Protein AF-A0A3D2RYA0-F1 (afdb_monomer)

Structure (mmCIF, N/CA/C/O backbone):
data_AF-A0A3D2RYA0-F1
#
_entry.id   AF-A0A3D2RYA0-F1
#
loop_
_atom_site.group_PDB
_atom_site.id
_atom_site.type_symbol
_atom_site.label_atom_id
_atom_site.label_alt_id
_atom_site.label_comp_id
_atom_site.label_asym_id
_atom_site.label_entity_id
_atom_site.label_seq_id
_atom_site.pdbx_PDB_ins_code
_atom_site.Cartn_x
_atom_site.Cartn_y
_atom_site.Cartn_z
_atom_site.occupancy
_atom_site.B_iso_or_equiv
_atom_site.auth_seq_id
_atom_site.auth_comp_id
_atom_site.auth_asym_id
_atom_site.auth_atom_id
_atom_site.pdbx_PDB_model_num
ATOM 1 N N . PHE A 1 1 ? -9.760 -6.969 5.460 1.00 95.00 1 PHE A N 1
ATOM 2 C CA . PHE A 1 1 ? -9.306 -6.859 6.864 1.00 95.00 1 PHE A CA 1
ATOM 3 C C . PHE A 1 1 ? -10.055 -5.681 7.453 1.00 95.00 1 PHE A C 1
ATOM 5 O O . PHE A 1 1 ? -10.588 -4.920 6.667 1.00 95.00 1 PHE A O 1
ATOM 12 N N . ASP A 1 2 ? -10.189 -5.587 8.765 1.00 97.56 2 ASP A N 1
ATOM 13 C CA . ASP A 1 2 ? -10.889 -4.475 9.420 1.00 97.56 2 ASP A CA 1
ATOM 14 C C . ASP A 1 2 ? -9.803 -3.583 10.035 1.00 97.56 2 ASP A C 1
ATOM 16 O O . ASP A 1 2 ? -9.136 -4.010 10.981 1.00 97.56 2 ASP A O 1
ATOM 20 N N . TYR A 1 3 ? -9.488 -2.454 9.390 1.00 97.12 3 TYR A N 1
ATOM 21 C CA . TYR A 1 3 ? -8.306 -1.662 9.762 1.00 97.12 3 TYR A CA 1
ATOM 22 C C . TYR A 1 3 ? -8.577 -0.701 10.920 1.00 97.12 3 TYR A C 1
ATOM 24 O O . TYR A 1 3 ? -7.632 -0.328 11.615 1.00 97.12 3 TYR A O 1
ATOM 32 N N . ASP A 1 4 ? -9.832 -0.305 11.129 1.00 97.56 4 ASP A N 1
ATOM 33 C CA . ASP A 1 4 ? -10.249 0.602 12.202 1.00 97.56 4 ASP A CA 1
ATOM 34 C C . ASP A 1 4 ? -11.109 -0.077 13.287 1.00 97.56 4 ASP A C 1
ATOM 36 O O . ASP A 1 4 ? -11.487 0.570 14.267 1.00 97.56 4 ASP A O 1
ATOM 40 N N . LEU A 1 5 ? -11.302 -1.398 13.183 1.00 97.06 5 LEU A N 1
ATOM 41 C CA . LEU A 1 5 ? -12.020 -2.256 14.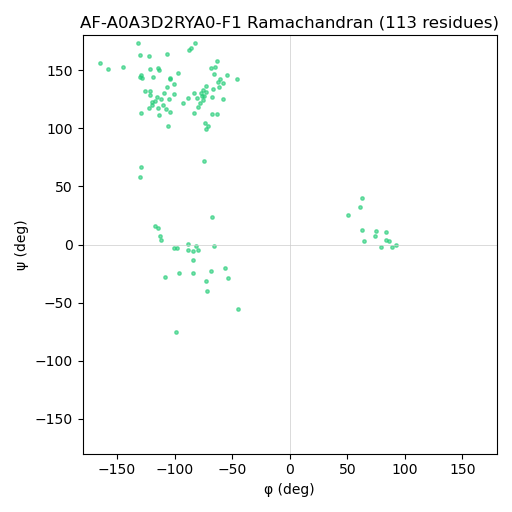131 1.00 97.06 5 LEU A CA 1
ATOM 42 C C . LEU A 1 5 ? -13.493 -1.863 14.303 1.00 97.06 5 LEU A C 1
ATOM 44 O O . LEU A 1 5 ? -14.066 -2.023 15.389 1.00 97.06 5 LEU A O 1
ATOM 48 N N . ASP A 1 6 ? -14.114 -1.350 13.242 1.00 97.56 6 ASP A N 1
ATOM 49 C CA . ASP A 1 6 ? -15.514 -0.925 13.252 1.00 97.56 6 ASP A CA 1
ATOM 50 C C . ASP A 1 6 ? -16.511 -2.075 12.994 1.00 97.56 6 ASP A C 1
ATOM 52 O O . ASP A 1 6 ? -17.727 -1.913 13.162 1.00 97.56 6 ASP A O 1
ATOM 56 N N . GLY A 1 7 ? -15.998 -3.272 12.686 1.00 97.62 7 GLY A N 1
ATOM 57 C CA . GLY A 1 7 ? -16.765 -4.482 12.413 1.00 97.62 7 GLY A CA 1
ATOM 58 C C . GLY A 1 7 ? -17.090 -4.695 10.934 1.00 97.62 7 GLY A C 1
ATOM 59 O O . GLY A 1 7 ? -17.721 -5.708 10.600 1.00 97.62 7 GLY A O 1
ATOM 60 N N . TYR A 1 8 ? -16.666 -3.796 10.042 1.00 98.19 8 TYR A N 1
ATOM 61 C CA . TYR A 1 8 ? -16.794 -3.943 8.600 1.00 98.19 8 TYR A CA 1
ATOM 62 C C . TYR A 1 8 ? -15.441 -4.265 7.964 1.00 98.19 8 TYR A C 1
ATOM 64 O O . TYR A 1 8 ? -14.409 -3.688 8.262 1.00 98.19 8 TYR A O 1
ATOM 72 N N . LEU A 1 9 ? -15.427 -5.233 7.044 1.00 98.06 9 LEU A N 1
ATOM 73 C CA . LEU A 1 9 ? -14.200 -5.540 6.314 1.00 98.06 9 LEU A CA 1
ATOM 74 C C . LEU A 1 9 ? -13.935 -4.470 5.253 1.00 98.06 9 LEU A C 1
ATOM 76 O O . LEU A 1 9 ? -14.752 -4.281 4.347 1.00 98.06 9 LEU A O 1
ATOM 80 N N . ASP A 1 10 ? -12.755 -3.874 5.331 1.00 98.44 10 ASP A N 1
ATOM 81 C CA . ASP A 1 10 ? -12.204 -2.901 4.399 1.00 98.44 10 ASP A CA 1
ATOM 82 C C . ASP A 1 10 ? -11.451 -3.549 3.240 1.00 98.44 10 ASP A C 1
ATOM 84 O O . ASP A 1 10 ? -11.116 -4.747 3.239 1.00 98.44 10 ASP A O 1
ATOM 88 N N . LEU A 1 11 ? -11.160 -2.715 2.242 1.00 98.06 11 LEU A N 1
ATOM 89 C CA . LEU A 1 11 ? -10.501 -3.107 1.008 1.00 98.06 11 LEU A CA 1
ATOM 90 C C . LEU A 1 11 ? -9.177 -2.358 0.839 1.00 98.06 11 LEU A C 1
ATOM 92 O O . LEU A 1 11 ? -9.152 -1.136 0.732 1.00 98.06 11 LEU A O 1
ATOM 96 N N . TYR A 1 12 ? -8.091 -3.116 0.715 1.00 97.56 12 TYR A N 1
ATOM 97 C CA . TYR A 1 12 ? -6.800 -2.613 0.253 1.00 97.56 12 TYR A CA 1
ATOM 98 C C . TYR A 1 12 ? -6.513 -3.165 -1.137 1.00 97.56 12 TYR A C 1
ATOM 100 O O . TYR A 1 12 ? -6.645 -4.370 -1.373 1.00 97.56 12 TYR A O 1
ATOM 108 N N . VAL A 1 13 ? -6.139 -2.284 -2.056 1.00 95.81 13 VAL A N 1
ATOM 109 C CA . VAL 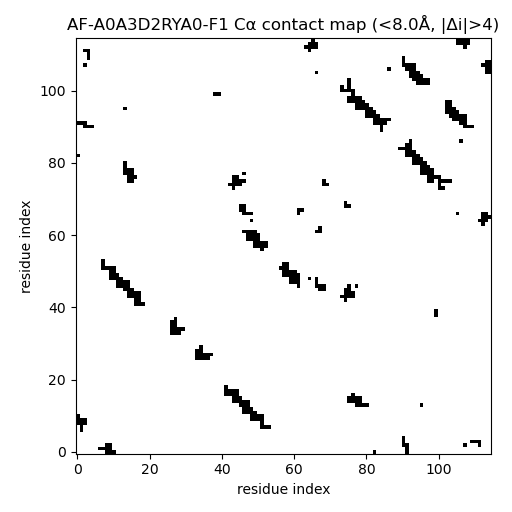A 1 13 ? -5.842 -2.615 -3.447 1.00 95.81 13 VAL A CA 1
ATOM 110 C C . VAL A 1 13 ? -4.362 -2.375 -3.681 1.00 95.81 13 VAL A C 1
ATOM 112 O O . VAL A 1 13 ? -3.908 -1.233 -3.688 1.00 95.81 13 VAL A O 1
ATOM 115 N N . VAL A 1 14 ? -3.638 -3.473 -3.887 1.00 94.56 14 VAL A N 1
ATOM 116 C CA . VAL A 1 14 ? -2.245 -3.440 -4.330 1.00 94.56 14 VAL A CA 1
ATOM 117 C C . VAL A 1 14 ? -2.216 -3.124 -5.814 1.00 94.56 14 VAL A C 1
ATOM 119 O O . VAL A 1 14 ? -2.860 -3.815 -6.608 1.00 94.56 14 VAL A O 1
ATOM 122 N N . ASN A 1 15 ? -1.445 -2.116 -6.187 1.00 92.38 15 ASN A N 1
ATOM 123 C CA . ASN A 1 15 ? -1.236 -1.716 -7.561 1.00 92.38 15 ASN A CA 1
ATOM 124 C C . ASN A 1 15 ? 0.217 -1.957 -7.978 1.00 92.38 15 ASN A C 1
ATOM 126 O O . ASN A 1 15 ? 1.149 -1.934 -7.180 1.00 92.38 15 ASN A O 1
ATOM 130 N N . TYR A 1 16 ? 0.400 -2.224 -9.271 1.00 91.56 16 TYR A N 1
ATOM 131 C CA . TYR A 1 16 ? 1.708 -2.571 -9.812 1.00 91.56 16 TYR A CA 1
ATOM 132 C C . TYR A 1 16 ? 2.385 -1.369 -10.471 1.00 91.56 16 TYR A C 1
ATOM 134 O O . TYR A 1 16 ? 3.305 -0.775 -9.922 1.00 91.56 16 TYR A O 1
ATOM 142 N N . VAL A 1 17 ? 1.937 -0.983 -11.664 1.00 88.88 17 VAL A N 1
ATOM 143 C CA . VAL A 1 17 ? 2.530 0.119 -12.428 1.00 88.88 17 VAL A CA 1
ATOM 144 C C . VAL A 1 17 ? 1.464 0.890 -13.189 1.00 88.88 17 VAL A C 1
ATOM 146 O O . VAL A 1 17 ? 0.452 0.320 -13.607 1.00 88.88 17 VAL A O 1
ATOM 149 N N . TYR A 1 18 ? 1.714 2.173 -13.446 1.00 86.06 18 TYR A N 1
ATOM 150 C CA . TYR A 1 18 ? 0.911 2.929 -14.400 1.00 86.06 18 TYR A CA 1
ATOM 151 C C . TYR A 1 18 ? 1.256 2.495 -15.825 1.00 86.06 18 TYR A C 1
ATOM 153 O O . TYR A 1 18 ? 2.285 2.871 -16.395 1.00 86.06 18 TYR A O 1
ATOM 161 N N . TYR A 1 19 ? 0.361 1.709 -16.421 1.00 82.62 19 TYR A N 1
ATOM 162 C CA . TYR A 1 19 ? 0.450 1.293 -17.814 1.00 82.62 19 TYR A CA 1
ATOM 163 C C . TYR A 1 19 ? -0.715 1.861 -18.623 1.00 82.62 19 TYR A C 1
ATOM 165 O O . TYR A 1 19 ? -1.880 1.697 -18.265 1.00 82.62 19 TYR A O 1
ATOM 173 N N . ARG A 1 20 ? -0.398 2.536 -19.729 1.00 80.88 20 ARG A N 1
ATOM 174 C CA . ARG A 1 20 ? -1.371 3.218 -20.584 1.00 80.88 20 ARG A CA 1
ATOM 175 C C . ARG A 1 20 ? -1.356 2.643 -21.992 1.00 80.88 20 ARG A C 1
ATOM 177 O O . ARG A 1 20 ? -0.347 2.716 -22.680 1.00 80.88 20 ARG A O 1
ATOM 184 N N . LEU A 1 21 ? -2.491 2.112 -22.442 1.00 81.88 21 LEU A N 1
ATOM 185 C CA . LEU A 1 21 ? -2.613 1.502 -23.773 1.00 81.88 21 LEU A CA 1
ATOM 186 C C . LEU A 1 21 ? -2.509 2.516 -24.924 1.00 81.88 21 LEU A C 1
ATOM 188 O O . LEU A 1 21 ? -2.186 2.135 -26.044 1.00 81.88 21 LEU A O 1
ATOM 192 N N . ASP A 1 22 ? -2.786 3.791 -24.656 1.00 83.75 22 ASP A N 1
ATOM 193 C CA . ASP A 1 22 ? -2.685 4.894 -25.616 1.00 83.75 22 ASP A CA 1
ATOM 194 C C . ASP A 1 22 ? -1.285 5.530 -25.661 1.00 83.75 22 ASP A C 1
ATOM 196 O O . ASP A 1 22 ? -1.015 6.388 -26.503 1.00 83.75 22 ASP A O 1
ATOM 200 N N . GLN A 1 23 ? -0.373 5.104 -24.784 1.00 77.12 23 GLN A N 1
ATOM 201 C CA . GLN A 1 23 ? 0.994 5.591 -24.757 1.00 77.12 23 GLN A CA 1
ATOM 202 C C . GLN A 1 23 ? 1.885 4.767 -25.690 1.00 77.12 23 GLN A C 1
ATOM 204 O O . GLN A 1 23 ? 2.028 3.553 -25.551 1.00 77.12 23 GLN A O 1
ATOM 209 N N . THR A 1 24 ? 2.575 5.449 -26.604 1.00 74.56 24 THR A N 1
ATOM 210 C CA . THR A 1 24 ? 3.654 4.834 -27.379 1.00 74.56 24 THR A CA 1
ATOM 211 C C . THR A 1 24 ? 4.871 4.638 -26.479 1.00 74.56 24 THR A C 1
ATOM 213 O O . THR A 1 24 ? 5.640 5.571 -26.238 1.00 74.56 24 THR A O 1
ATOM 216 N N . TYR A 1 25 ? 5.058 3.422 -25.975 1.00 75.88 25 TYR A N 1
ATOM 217 C CA . TYR A 1 25 ? 6.300 3.037 -25.311 1.00 75.88 25 TYR A CA 1
ATOM 218 C C . TYR A 1 25 ? 7.390 2.805 -26.362 1.00 75.88 25 TYR A C 1
ATOM 220 O O . TYR A 1 25 ? 7.158 2.154 -27.381 1.00 75.88 25 TYR A O 1
ATOM 228 N N . GLN A 1 26 ? 8.579 3.369 -26.134 1.00 76.06 26 GLN A N 1
ATOM 229 C CA . GLN A 1 26 ? 9.733 3.108 -26.995 1.00 76.06 26 GLN A CA 1
ATOM 230 C C . GLN A 1 26 ? 10.082 1.612 -26.939 1.00 76.06 26 GLN A C 1
ATOM 232 O O . GLN A 1 26 ? 10.040 1.041 -25.847 1.00 76.06 26 GLN A O 1
ATOM 237 N N . PRO A 1 27 ? 10.443 0.973 -28.069 1.00 81.25 27 PRO A N 1
ATOM 238 C CA . PRO A 1 27 ? 10.935 -0.396 -28.050 1.00 81.25 27 PRO A CA 1
ATOM 239 C C . PRO A 1 27 ? 12.166 -0.477 -27.151 1.00 81.25 27 PRO A C 1
ATOM 241 O O . PRO A 1 27 ? 13.135 0.262 -27.346 1.00 81.25 27 PRO A O 1
ATOM 244 N N . CYS A 1 28 ? 12.133 -1.368 -26.169 1.00 85.19 28 CYS A N 1
ATOM 245 C CA . CYS A 1 28 ? 13.307 -1.636 -25.365 1.00 85.19 28 CYS A CA 1
ATOM 246 C C . CYS A 1 28 ? 14.220 -2.584 -26.140 1.00 85.19 28 CYS A C 1
ATOM 248 O O . CYS A 1 28 ? 13.782 -3.613 -26.643 1.00 85.19 28 CYS A O 1
ATOM 250 N N . ILE A 1 29 ? 15.480 -2.182 -26.309 1.00 87.81 29 ILE A N 1
ATOM 251 C CA . ILE A 1 29 ? 16.494 -2.991 -26.983 1.00 87.81 29 ILE A CA 1
ATOM 252 C C . ILE A 1 29 ? 17.456 -3.502 -25.922 1.00 87.81 29 ILE A C 1
ATOM 254 O O . ILE A 1 29 ? 18.163 -2.711 -25.294 1.00 87.81 29 ILE A O 1
ATOM 258 N N . GLU A 1 30 ? 17.504 -4.816 -25.753 1.00 83.44 30 GLU A N 1
ATOM 259 C CA . GLU A 1 30 ? 18.415 -5.488 -24.834 1.00 83.44 30 GLU A CA 1
ATOM 260 C C . GLU A 1 30 ? 19.279 -6.474 -25.627 1.00 83.44 30 GLU A C 1
ATOM 262 O O . GLU A 1 30 ? 18.811 -7.167 -26.529 1.00 83.44 30 GLU A O 1
ATOM 267 N N . PHE A 1 31 ? 20.595 -6.444 -25.397 1.00 87.88 31 PHE A N 1
ATOM 268 C CA . PHE A 1 31 ? 21.585 -7.225 -26.162 1.00 87.88 31 PHE A CA 1
ATOM 269 C C . PHE A 1 31 ? 21.489 -7.103 -27.701 1.00 87.88 31 PHE A C 1
ATOM 271 O O . PHE A 1 31 ? 21.935 -7.990 -28.426 1.00 87.88 31 PHE A O 1
ATOM 278 N N . GLY A 1 32 ? 20.943 -5.994 -28.214 1.00 89.50 32 GLY A N 1
ATOM 279 C CA . GLY A 1 32 ? 20.789 -5.743 -29.652 1.00 89.50 32 GLY A CA 1
ATOM 280 C C . GLY A 1 32 ? 19.509 -6.304 -30.280 1.00 89.50 32 GLY A C 1
ATOM 281 O O . GLY A 1 32 ? 19.321 -6.141 -31.484 1.00 89.50 32 GLY A O 1
ATOM 282 N N . TYR A 1 33 ? 18.617 -6.906 -29.490 1.00 89.06 33 TYR A N 1
ATOM 283 C CA . TYR A 1 33 ? 17.307 -7.380 -29.933 1.00 89.06 33 TYR A CA 1
ATOM 284 C C . TYR A 1 33 ? 16.196 -6.592 -29.247 1.00 89.06 33 TYR A C 1
ATOM 286 O O . TYR A 1 33 ? 16.375 -6.079 -28.144 1.00 89.06 33 TYR A O 1
ATOM 294 N N . GLN A 1 34 ? 15.049 -6.477 -29.914 1.00 87.06 34 GLN A N 1
ATOM 295 C CA . GLN A 1 34 ? 13.862 -5.929 -29.275 1.00 87.06 34 GLN A CA 1
ATOM 296 C C . GLN A 1 34 ? 13.380 -6.893 -28.192 1.00 87.06 34 GLN A C 1
ATOM 298 O O . GLN A 1 34 ? 13.143 -8.066 -28.474 1.00 87.06 34 GLN A O 1
ATOM 303 N N . ASP A 1 35 ? 13.213 -6.363 -26.988 1.00 86.88 35 ASP A N 1
ATOM 304 C CA . ASP A 1 35 ? 12.742 -7.071 -25.807 1.00 86.88 35 ASP A CA 1
ATOM 305 C C . ASP A 1 35 ? 11.634 -6.263 -25.108 1.00 86.88 35 ASP A C 1
ATOM 307 O O . ASP A 1 35 ? 11.317 -5.125 -25.488 1.00 86.88 35 ASP A O 1
ATOM 311 N N . TYR A 1 36 ? 11.011 -6.849 -24.088 1.00 83.44 36 TYR A N 1
ATOM 312 C CA . TYR A 1 36 ? 10.120 -6.114 -23.202 1.00 83.44 36 TYR A CA 1
ATOM 313 C C . TYR A 1 36 ? 10.911 -5.118 -22.347 1.00 83.44 36 TYR A C 1
ATOM 315 O O . TYR A 1 36 ? 12.093 -5.286 -22.051 1.00 83.44 36 TYR A O 1
ATOM 323 N N . CYS A 1 37 ? 10.258 -4.029 -21.947 1.00 81.75 37 CYS A N 1
ATOM 324 C CA . CYS A 1 37 ? 10.921 -3.022 -21.136 1.00 81.75 37 CYS A CA 1
ATOM 325 C C . CYS A 1 37 ? 11.133 -3.508 -19.707 1.00 81.75 37 CYS A C 1
ATOM 327 O O . CYS A 1 37 ? 10.205 -3.970 -19.047 1.00 81.75 37 CYS A O 1
ATOM 329 N N . ASN A 1 38 ? 12.361 -3.341 -19.211 1.00 82.19 38 ASN A N 1
ATOM 330 C CA . ASN A 1 38 ? 12.676 -3.566 -17.808 1.00 82.19 38 ASN A CA 1
ATOM 331 C C . ASN A 1 38 ? 11.759 -2.729 -16.901 1.00 82.19 38 ASN A C 1
ATOM 333 O O . ASN A 1 38 ? 11.424 -1.582 -17.212 1.00 82.19 38 ASN A O 1
ATOM 337 N N . LEU A 1 39 ? 11.423 -3.274 -15.734 1.00 82.19 39 LEU A N 1
ATOM 338 C CA . LEU A 1 39 ? 10.494 -2.652 -14.805 1.00 82.19 39 LEU A CA 1
ATOM 339 C C . LEU A 1 39 ? 10.856 -1.213 -14.419 1.00 82.19 39 LEU A C 1
ATOM 341 O O . LEU A 1 39 ? 9.967 -0.404 -14.169 1.00 82.19 39 LEU A O 1
ATOM 345 N N . ARG A 1 40 ? 12.146 -0.855 -14.424 1.00 79.00 40 ARG A N 1
ATOM 346 C CA . ARG A 1 40 ? 12.643 0.508 -14.163 1.00 79.00 40 ARG A CA 1
ATOM 347 C C . ARG A 1 40 ? 12.056 1.595 -15.075 1.00 79.00 40 ARG A C 1
ATOM 349 O O . ARG A 1 40 ? 12.150 2.765 -14.731 1.00 79.00 40 ARG A O 1
ATOM 356 N N . TYR A 1 41 ? 11.512 1.228 -16.237 1.00 80.94 41 TYR A N 1
ATOM 357 C CA . TYR A 1 41 ? 10.917 2.172 -17.189 1.00 80.94 41 TYR A CA 1
ATOM 358 C C . TYR A 1 41 ? 9.463 2.527 -16.872 1.00 80.94 41 TYR A C 1
ATOM 360 O O . TYR A 1 41 ? 8.937 3.478 -17.448 1.00 80.94 41 TYR A O 1
ATOM 368 N N . TYR A 1 42 ? 8.819 1.778 -15.978 1.00 82.62 42 TYR A N 1
ATOM 369 C CA . TYR A 1 42 ? 7.449 2.032 -15.561 1.00 82.62 42 TYR A CA 1
ATOM 370 C C . TYR A 1 42 ? 7.418 2.743 -14.214 1.00 82.62 42 TYR A C 1
ATOM 372 O O . TYR A 1 42 ? 8.172 2.407 -13.292 1.00 82.62 42 TYR A O 1
ATOM 380 N N . GLU A 1 43 ? 6.525 3.719 -14.123 1.00 85.19 43 GLU A N 1
ATOM 381 C CA . GLU A 1 43 ? 6.166 4.383 -12.878 1.00 85.19 43 GLU A CA 1
ATOM 382 C C . GLU A 1 43 ? 5.319 3.427 -12.023 1.00 85.19 43 GLU A C 1
ATOM 384 O O . GLU A 1 43 ? 4.464 2.716 -12.560 1.00 85.19 43 GLU A O 1
ATOM 389 N N . GLY A 1 44 ? 5.602 3.365 -10.719 1.00 87.12 44 GLY A N 1
ATOM 390 C CA . GLY A 1 44 ? 4.809 2.572 -9.779 1.00 87.12 44 GLY A CA 1
ATOM 391 C C . GLY A 1 44 ? 3.399 3.139 -9.669 1.00 87.12 44 GLY A C 1
ATOM 392 O O . GLY A 1 44 ? 3.191 4.336 -9.840 1.00 87.12 44 GLY A O 1
ATOM 393 N N . ALA A 1 45 ? 2.406 2.285 -9.457 1.00 87.88 45 ALA A N 1
ATOM 394 C CA . ALA A 1 45 ? 1.054 2.758 -9.197 1.00 87.88 45 ALA A CA 1
ATOM 395 C C . ALA A 1 45 ? 0.794 2.702 -7.694 1.00 87.88 45 ALA A C 1
ATOM 397 O O . ALA A 1 45 ? 1.019 1.669 -7.076 1.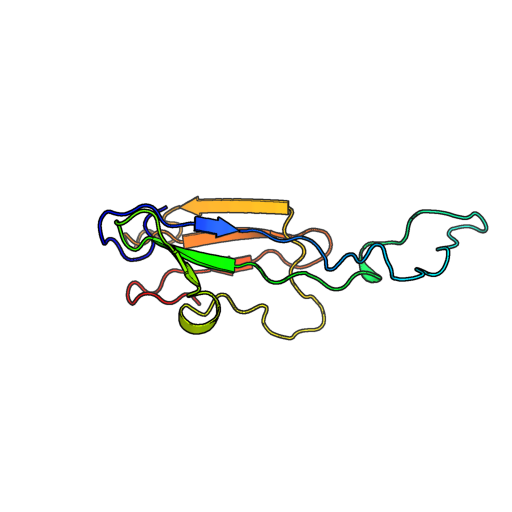00 87.88 45 ALA A O 1
ATOM 398 N N . SER A 1 46 ? 0.310 3.808 -7.124 1.00 88.00 46 SER A N 1
ATOM 399 C CA . SER A 1 46 ? 0.030 3.887 -5.688 1.00 88.00 46 SER A CA 1
ATOM 400 C C . SER A 1 46 ? -1.029 2.867 -5.292 1.00 88.00 46 SER A C 1
ATOM 402 O O . SER A 1 46 ? -2.077 2.767 -5.937 1.00 88.00 46 SER A O 1
ATOM 404 N N . ASP A 1 47 ? -0.789 2.177 -4.185 1.00 92.44 47 ASP A N 1
ATOM 405 C CA . ASP A 1 47 ? -1.800 1.361 -3.522 1.00 92.44 47 ASP A CA 1
ATOM 406 C C . ASP A 1 47 ? -2.958 2.240 -3.030 1.00 92.44 47 ASP A C 1
ATOM 408 O O . ASP A 1 47 ? -2.813 3.457 -2.864 1.00 92.44 47 ASP A O 1
ATOM 412 N N . GLN A 1 48 ? -4.122 1.621 -2.830 1.00 94.44 48 GLN A N 1
ATOM 413 C CA . GLN A 1 48 ? -5.333 2.303 -2.372 1.00 94.44 48 GLN A CA 1
ATOM 414 C C . GLN A 1 48 ? -5.939 1.601 -1.162 1.00 94.44 48 GLN A C 1
ATOM 416 O O . GLN A 1 48 ? -5.971 0.372 -1.098 1.00 94.44 48 GLN A O 1
ATOM 421 N N . LEU A 1 49 ? -6.482 2.391 -0.237 1.00 97.44 49 LEU A N 1
ATOM 422 C CA . LEU A 1 49 ? -7.253 1.911 0.904 1.00 97.44 49 LEU A CA 1
ATOM 423 C C . LEU A 1 49 ? -8.656 2.513 0.875 1.00 97.44 49 LEU A C 1
ATOM 425 O O . LEU A 1 49 ? -8.841 3.730 0.794 1.00 97.44 49 LEU A O 1
ATOM 429 N N . TYR A 1 50 ? -9.642 1.636 0.990 1.00 98.56 50 TYR A N 1
ATOM 430 C CA . TYR A 1 50 ? -11.053 1.961 0.978 1.00 98.56 50 TYR A CA 1
ATOM 431 C C . TYR A 1 50 ? -11.708 1.479 2.268 1.00 98.56 50 TYR A C 1
ATOM 433 O O . TYR A 1 50 ? -11.776 0.270 2.504 1.00 98.56 50 TYR A O 1
ATOM 441 N N . ARG A 1 51 ? -12.244 2.418 3.055 1.00 98.69 51 ARG A N 1
ATOM 442 C CA . ARG A 1 51 ? -13.043 2.101 4.240 1.00 98.69 51 ARG A CA 1
ATOM 443 C C . ARG A 1 51 ? -14.445 1.679 3.828 1.00 98.69 51 ARG A C 1
ATOM 445 O O . ARG A 1 51 ? -15.097 2.388 3.051 1.00 98.69 51 ARG A O 1
ATOM 452 N N . ASN A 1 52 ? -14.917 0.557 4.346 1.00 98.75 52 ASN A N 1
ATOM 453 C CA . ASN A 1 52 ? -16.281 0.095 4.134 1.00 98.75 52 ASN A CA 1
ATOM 454 C C . ASN A 1 52 ? -17.264 0.930 4.972 1.00 98.75 52 ASN A C 1
ATOM 456 O O . ASN A 1 52 ? -17.085 1.082 6.171 1.00 98.75 52 ASN A O 1
ATOM 460 N N . ASN A 1 53 ? -18.316 1.490 4.364 1.00 98.50 53 ASN A N 1
ATOM 461 C CA . ASN A 1 53 ? -19.295 2.296 5.114 1.00 98.50 53 ASN A CA 1
ATOM 462 C C . ASN A 1 53 ? -20.451 1.460 5.708 1.00 98.50 53 ASN A C 1
ATOM 464 O O . ASN A 1 53 ? -21.370 2.023 6.302 1.00 98.50 53 ASN A O 1
ATOM 468 N N . GLY A 1 54 ? -20.457 0.136 5.509 1.00 98.12 54 GLY A N 1
ATOM 469 C CA . GLY A 1 54 ? -21.490 -0.772 6.025 1.00 98.12 54 GLY A CA 1
ATOM 470 C C . GLY A 1 54 ? -22.796 -0.802 5.216 1.00 98.12 54 GLY A C 1
ATOM 471 O O . GLY A 1 54 ? -23.697 -1.583 5.520 1.00 98.12 54 GLY A O 1
ATOM 472 N N . ASP A 1 55 ? -22.909 0.006 4.160 1.00 98.19 55 ASP A N 1
ATOM 473 C CA . ASP A 1 55 ? -24.103 0.143 3.310 1.00 98.19 55 ASP A CA 1
ATOM 474 C C . ASP A 1 55 ? -23.882 -0.337 1.861 1.00 98.19 55 ASP A C 1
ATOM 476 O O . ASP A 1 55 ? -24.686 -0.069 0.966 1.00 98.19 55 ASP A O 1
ATOM 480 N N . GLY A 1 56 ? -22.786 -1.067 1.629 1.00 97.25 56 GLY A N 1
ATOM 481 C CA . GLY A 1 56 ? -22.361 -1.519 0.303 1.00 97.25 56 GLY A CA 1
ATOM 482 C C . GLY A 1 56 ? -21.571 -0.473 -0.488 1.00 97.25 56 GLY A C 1
ATOM 483 O O . GLY A 1 56 ? -21.221 -0.732 -1.640 1.00 97.25 56 GLY A O 1
ATOM 484 N N . THR A 1 57 ? -21.272 0.684 0.109 1.00 98.50 57 THR A N 1
ATOM 485 C CA . THR A 1 57 ? -20.377 1.699 -0.456 1.00 98.50 57 THR A CA 1
ATOM 486 C C . THR A 1 57 ? -19.033 1.745 0.271 1.00 98.50 57 THR A C 1
ATOM 488 O O . THR A 1 57 ? -18.880 1.239 1.384 1.00 98.50 57 THR A O 1
ATOM 491 N N . PHE A 1 58 ? -18.054 2.379 -0.373 1.00 98.75 58 PHE A N 1
ATOM 492 C CA . PHE A 1 58 ? -16.700 2.534 0.144 1.00 98.75 58 PHE A CA 1
ATOM 493 C C . PHE A 1 58 ? -16.244 3.989 0.056 1.00 98.75 58 PHE A C 1
ATOM 495 O O . PHE A 1 58 ? -16.551 4.688 -0.912 1.00 98.75 58 PHE A O 1
ATOM 502 N N . THR A 1 59 ? -15.477 4.424 1.051 1.00 98.50 59 THR A N 1
ATOM 503 C CA . THR A 1 59 ? -14.819 5.734 1.078 1.00 98.50 59 THR A CA 1
ATOM 504 C C . THR A 1 59 ? -13.332 5.551 0.802 1.00 98.50 59 THR A C 1
ATOM 506 O O . THR A 1 59 ? -12.678 4.787 1.503 1.00 98.50 59 THR A O 1
ATOM 509 N N . ASP A 1 60 ? -12.784 6.250 -0.194 1.00 97.94 60 ASP A N 1
ATOM 510 C CA . ASP A 1 60 ? -11.331 6.297 -0.406 1.00 97.94 60 ASP A CA 1
ATOM 511 C C . ASP A 1 60 ? -10.673 7.060 0.751 1.00 97.94 60 ASP A C 1
ATOM 513 O O . ASP A 1 60 ? -10.882 8.266 0.915 1.00 97.94 60 ASP A O 1
ATOM 517 N N . VAL A 1 61 ? -9.904 6.339 1.564 1.00 97.69 61 VAL A N 1
ATOM 518 C CA . VAL A 1 61 ? -9.170 6.876 2.714 1.00 97.69 61 VAL A CA 1
ATOM 519 C C . VAL A 1 61 ? -7.660 6.819 2.499 1.00 97.69 61 VAL A C 1
ATOM 521 O O . VAL A 1 61 ? -6.919 7.154 3.415 1.00 97.69 61 VAL A O 1
ATOM 524 N N . THR A 1 62 ? -7.189 6.460 1.299 1.00 95.12 62 THR A N 1
ATOM 525 C CA . THR A 1 62 ? -5.771 6.228 0.961 1.00 95.12 62 THR A CA 1
ATOM 526 C C . THR A 1 62 ? -4.858 7.315 1.531 1.00 95.12 62 THR A C 1
ATOM 528 O O . THR A 1 62 ? -3.969 7.052 2.337 1.00 95.12 62 THR A O 1
ATOM 531 N N . LYS A 1 63 ? -5.156 8.576 1.193 1.00 93.12 63 LYS A N 1
ATOM 532 C CA . LYS A 1 63 ? -4.357 9.732 1.614 1.00 93.12 63 LYS A CA 1
ATOM 533 C C . LYS A 1 63 ? -4.502 10.053 3.101 1.00 93.12 63 LYS A C 1
ATOM 535 O O . LYS A 1 63 ? -3.539 10.470 3.738 1.00 93.12 63 LYS A O 1
ATOM 540 N N . THR A 1 64 ? -5.713 9.943 3.645 1.00 95.19 64 THR A N 1
ATOM 541 C CA . THR A 1 64 ? -5.980 10.275 5.053 1.00 95.19 64 THR A CA 1
ATOM 542 C C . THR A 1 64 ? -5.415 9.228 6.003 1.00 95.19 64 THR A C 1
ATOM 544 O O . THR A 1 64 ? -4.980 9.590 7.087 1.00 95.19 64 THR A O 1
ATOM 547 N N . ALA A 1 65 ? -5.369 7.968 5.571 1.00 95.81 65 ALA A N 1
ATOM 548 C CA . ALA A 1 65 ? -4.798 6.852 6.308 1.00 95.81 65 ALA A CA 1
ATOM 549 C C . ALA A 1 65 ? -3.270 6.767 6.172 1.00 95.81 65 ALA A C 1
ATOM 551 O O . ALA A 1 65 ? -2.661 5.882 6.754 1.00 95.81 65 ALA A O 1
ATOM 552 N N . GLY A 1 66 ? -2.627 7.652 5.406 1.00 92.56 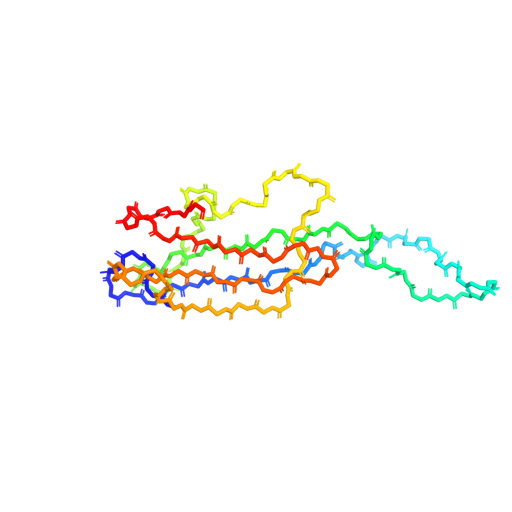66 GLY A N 1
ATOM 553 C CA . GLY A 1 66 ? -1.172 7.635 5.253 1.00 92.56 66 GLY A CA 1
ATOM 554 C C . GLY A 1 66 ? -0.638 6.516 4.355 1.00 92.56 66 GLY A C 1
ATOM 555 O O . GLY A 1 66 ? 0.577 6.336 4.294 1.00 92.56 66 GLY A O 1
ATOM 556 N N . ILE A 1 67 ? -1.505 5.822 3.606 1.00 91.25 67 ILE A N 1
ATOM 557 C CA . ILE A 1 67 ? -1.111 4.906 2.525 1.00 91.25 67 ILE A CA 1
ATOM 558 C C . ILE A 1 67 ? -0.678 5.760 1.334 1.00 91.25 67 ILE A C 1
ATOM 560 O O . ILE A 1 67 ? -1.379 5.940 0.343 1.00 91.25 67 ILE A O 1
ATOM 564 N N . ASN A 1 68 ? 0.485 6.375 1.490 1.00 75.38 68 ASN A N 1
ATOM 565 C CA . ASN A 1 68 ? 1.065 7.270 0.515 1.00 75.38 68 ASN A CA 1
ATOM 566 C C . ASN A 1 68 ? 2.291 6.573 -0.048 1.00 75.38 68 ASN A C 1
ATOM 568 O O . ASN A 1 68 ? 3.212 6.242 0.700 1.00 75.38 68 ASN A O 1
ATOM 572 N N . ASP A 1 69 ? 2.351 6.427 -1.364 1.00 65.81 69 ASP A N 1
ATOM 573 C CA . ASP A 1 69 ? 3.617 6.128 -2.009 1.00 65.81 69 ASP A CA 1
ATOM 574 C C . ASP A 1 69 ? 4.549 7.331 -1.752 1.00 65.81 69 ASP A C 1
ATOM 576 O O . ASP A 1 69 ? 4.247 8.455 -2.163 1.00 65.81 69 ASP A O 1
ATOM 580 N N . GLN A 1 70 ? 5.614 7.147 -0.961 1.00 57.34 70 GLN A N 1
ATOM 581 C CA . GLN A 1 70 ? 6.399 8.203 -0.280 1.00 57.34 70 GLN A CA 1
ATOM 582 C C . GLN A 1 70 ? 7.201 9.135 -1.225 1.00 57.34 70 GLN A C 1
ATOM 584 O O . GLN A 1 70 ? 8.198 9.736 -0.827 1.00 57.34 70 GLN A O 1
ATOM 589 N N . GLY A 1 71 ? 6.804 9.279 -2.494 1.00 50.12 71 GLY A N 1
ATOM 5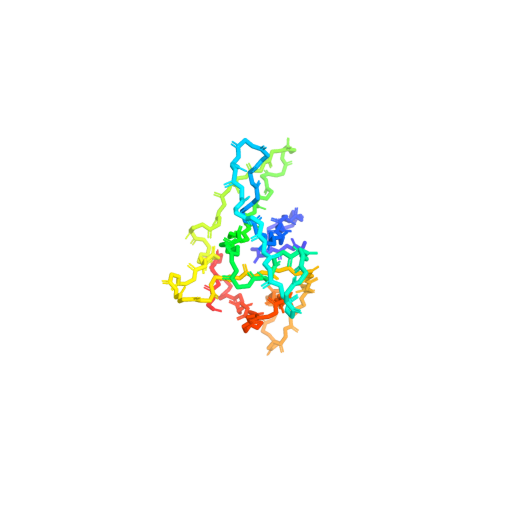90 C CA . GLY A 1 71 ? 7.334 10.275 -3.433 1.00 50.12 71 GLY A CA 1
ATOM 591 C C . GLY A 1 71 ? 8.824 10.127 -3.761 1.00 50.12 71 GLY A C 1
ATOM 592 O O . GLY A 1 71 ? 9.424 11.039 -4.332 1.00 50.12 71 GLY A O 1
ATOM 593 N N . GLY A 1 72 ? 9.436 9.001 -3.388 1.00 53.03 72 GLY A N 1
ATOM 594 C CA . GLY A 1 72 ? 10.830 8.683 -3.667 1.00 53.03 72 GLY A CA 1
ATOM 595 C C . GLY A 1 72 ? 11.040 8.108 -5.074 1.00 53.03 72 GLY A C 1
ATOM 596 O O . GLY A 1 72 ? 10.083 7.780 -5.773 1.00 53.03 72 GLY A O 1
ATOM 597 N N . PRO A 1 73 ? 12.301 7.910 -5.499 1.00 48.06 73 PRO A N 1
ATOM 598 C CA . PRO A 1 73 ? 12.636 7.368 -6.823 1.00 48.06 73 PRO A CA 1
ATOM 599 C C . PRO A 1 73 ? 12.203 5.903 -7.043 1.00 48.06 73 PRO A C 1
ATOM 601 O O . PRO A 1 73 ? 12.416 5.361 -8.126 1.00 48.06 73 PRO A O 1
ATOM 604 N N . PHE A 1 74 ? 11.611 5.261 -6.033 1.00 52.28 74 PHE A N 1
ATOM 605 C CA . PHE A 1 74 ? 11.215 3.855 -6.025 1.00 52.28 74 PHE A CA 1
ATOM 606 C C . PHE A 1 74 ? 9.761 3.709 -5.565 1.00 52.28 74 PHE A C 1
ATOM 608 O O . PHE A 1 74 ? 9.501 3.047 -4.562 1.00 52.28 74 PHE A O 1
ATOM 615 N N . GLN A 1 75 ? 8.846 4.363 -6.287 1.00 75.00 75 GLN A N 1
ATOM 616 C CA . GLN A 1 75 ? 7.406 4.120 -6.162 1.00 75.00 75 GLN A CA 1
ATOM 617 C C . GLN A 1 75 ? 7.114 2.611 -6.149 1.00 75.00 75 GLN A C 1
ATOM 619 O O . GLN A 1 75 ? 7.793 1.837 -6.845 1.00 75.00 75 GLN A O 1
ATOM 624 N N . GLY A 1 76 ? 6.148 2.210 -5.331 1.00 83.38 76 GLY A N 1
ATOM 625 C CA . GLY A 1 76 ? 5.808 0.818 -5.065 1.00 83.38 76 GLY A CA 1
ATOM 626 C C . GLY A 1 76 ? 5.374 0.108 -6.335 1.00 83.38 76 GLY A C 1
ATOM 627 O O . GLY A 1 76 ? 4.734 0.693 -7.204 1.00 83.38 76 GLY A O 1
ATOM 628 N N . LYS A 1 77 ? 5.770 -1.157 -6.467 1.00 90.56 77 LYS A N 1
ATOM 629 C CA . LYS A 1 77 ? 5.398 -2.013 -7.599 1.00 90.56 77 LYS A CA 1
ATOM 630 C C . LYS A 1 77 ? 4.847 -3.308 -7.057 1.00 90.56 77 LYS A C 1
ATOM 632 O O . LYS A 1 77 ? 5.480 -4.358 -7.170 1.00 90.56 77 LYS A O 1
ATOM 637 N N . GLY A 1 78 ? 3.700 -3.200 -6.404 1.00 92.50 78 GLY A N 1
ATOM 638 C CA . GLY A 1 78 ? 3.149 -4.263 -5.591 1.00 92.50 78 GLY A CA 1
ATOM 639 C C . GLY A 1 78 ? 2.727 -5.475 -6.420 1.00 92.50 78 GLY A C 1
ATOM 640 O O . GLY A 1 78 ? 2.068 -5.355 -7.453 1.00 92.50 78 GLY A O 1
ATOM 641 N N . LEU A 1 79 ? 3.109 -6.661 -5.947 1.00 94.56 79 LEU A N 1
ATOM 642 C CA . LEU A 1 79 ? 2.671 -7.958 -6.474 1.00 94.56 79 LEU A CA 1
ATOM 643 C C . LEU A 1 79 ? 1.714 -8.677 -5.523 1.00 94.56 79 LEU A C 1
ATOM 645 O O . LEU A 1 79 ? 0.897 -9.488 -5.958 1.00 94.56 79 LEU A O 1
ATOM 649 N N . GLY A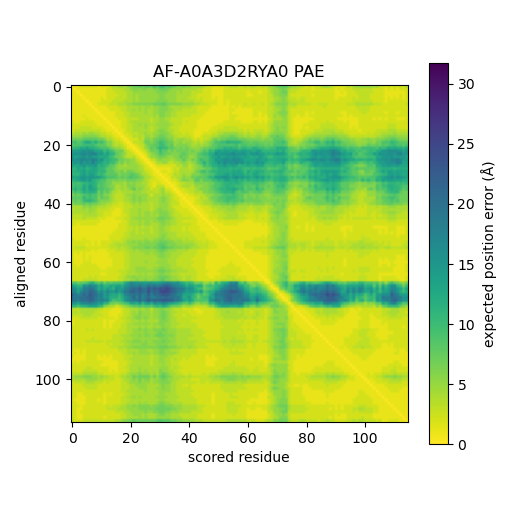 1 80 ? 1.824 -8.412 -4.224 1.00 95.75 80 GLY A N 1
ATOM 650 C CA . GLY A 1 80 ? 0.990 -9.054 -3.222 1.00 95.75 80 GLY A CA 1
ATOM 651 C C . GLY A 1 80 ? 1.045 -8.343 -1.882 1.00 95.75 80 GLY A C 1
ATOM 652 O O . GLY A 1 80 ? 2.024 -7.672 -1.563 1.00 95.75 80 GLY A O 1
ATOM 653 N N . VAL A 1 81 ? -0.014 -8.533 -1.101 1.00 97.06 81 VAL A N 1
ATOM 654 C CA . VAL A 1 81 ? -0.157 -8.006 0.255 1.00 97.06 81 VAL A CA 1
ATOM 655 C C . VAL A 1 81 ? -0.559 -9.118 1.208 1.00 97.06 81 VAL A C 1
ATOM 657 O O . VAL A 1 81 ? -1.321 -10.018 0.845 1.00 97.06 81 VAL A O 1
ATOM 660 N N . ILE A 1 82 ? -0.068 -9.032 2.437 1.00 97.69 82 ILE A N 1
ATOM 661 C CA . ILE A 1 82 ? -0.626 -9.756 3.575 1.00 97.69 82 ILE A CA 1
ATOM 662 C C . ILE A 1 82 ? -1.107 -8.755 4.621 1.00 97.69 82 ILE A C 1
ATOM 664 O O . ILE A 1 82 ? -0.484 -7.713 4.817 1.00 97.69 82 ILE A O 1
ATOM 668 N N . ALA A 1 83 ? -2.209 -9.100 5.281 1.00 98.06 83 ALA A N 1
ATOM 669 C CA . ALA A 1 83 ? -2.766 -8.356 6.399 1.00 98.06 83 ALA A CA 1
ATOM 670 C C . ALA A 1 83 ? -2.665 -9.229 7.653 1.00 98.06 83 ALA A C 1
ATOM 672 O O . ALA A 1 83 ? -3.219 -10.332 7.681 1.00 98.06 83 ALA A O 1
ATOM 673 N N . SER A 1 84 ? -1.910 -8.775 8.649 1.00 97.50 84 SER A N 1
ATOM 674 C CA . SER A 1 84 ? -1.698 -9.479 9.916 1.00 97.50 84 SER A CA 1
ATOM 675 C C . SER A 1 84 ? -1.265 -8.478 10.973 1.00 97.50 84 SER A C 1
ATOM 677 O O . SER A 1 84 ? -0.607 -7.506 10.643 1.00 97.50 84 SER A O 1
ATOM 679 N N . ASP A 1 85 ? -1.569 -8.743 12.236 1.00 97.94 85 ASP A N 1
ATOM 680 C CA . ASP A 1 85 ? -0.938 -8.045 13.357 1.00 97.94 85 ASP A CA 1
ATOM 681 C C . ASP A 1 85 ? 0.524 -8.526 13.463 1.00 97.94 85 ASP A C 1
ATOM 683 O O . ASP A 1 85 ? 0.779 -9.677 13.834 1.00 97.94 85 ASP A O 1
ATOM 687 N N . LEU A 1 86 ? 1.476 -7.719 12.984 1.00 97.06 86 LEU A N 1
ATOM 688 C CA . LEU A 1 86 ? 2.888 -8.100 12.845 1.00 97.06 86 LEU A CA 1
ATOM 689 C C . LEU A 1 86 ? 3.726 -7.639 14.039 1.00 97.06 86 LEU A C 1
ATOM 691 O O . LEU A 1 86 ? 4.771 -8.238 14.315 1.00 97.06 86 LEU A O 1
ATOM 695 N N . ASN A 1 87 ? 3.282 -6.599 14.743 1.00 97.19 87 ASN A N 1
ATOM 696 C CA . ASN A 1 87 ? 3.925 -6.082 15.951 1.00 97.19 87 ASN A CA 1
ATOM 697 C C . ASN A 1 87 ? 3.238 -6.541 17.259 1.00 97.19 87 ASN A C 1
ATOM 699 O O . ASN A 1 87 ? 3.777 -6.292 18.341 1.00 97.19 87 ASN A O 1
ATOM 703 N N . ASN A 1 88 ? 2.128 -7.279 17.160 1.00 97.69 88 ASN A N 1
ATOM 704 C CA . ASN A 1 88 ? 1.330 -7.810 18.262 1.00 97.69 88 ASN A CA 1
ATOM 705 C C . ASN A 1 88 ? 0.707 -6.707 19.144 1.00 97.69 88 ASN A C 1
ATOM 707 O O . ASN A 1 88 ? 0.691 -6.832 20.377 1.00 97.69 88 ASN A O 1
ATOM 711 N N . ASP A 1 89 ? 0.226 -5.623 18.528 1.00 97.69 89 ASP A N 1
ATOM 712 C CA . ASP A 1 89 ? -0.467 -4.517 19.204 1.00 97.69 89 ASP A CA 1
ATOM 713 C C . ASP A 1 89 ? -2.004 -4.603 19.133 1.00 97.69 89 ASP A C 1
ATOM 715 O O . ASP A 1 89 ? -2.701 -3.824 19.791 1.00 97.69 89 ASP A O 1
ATOM 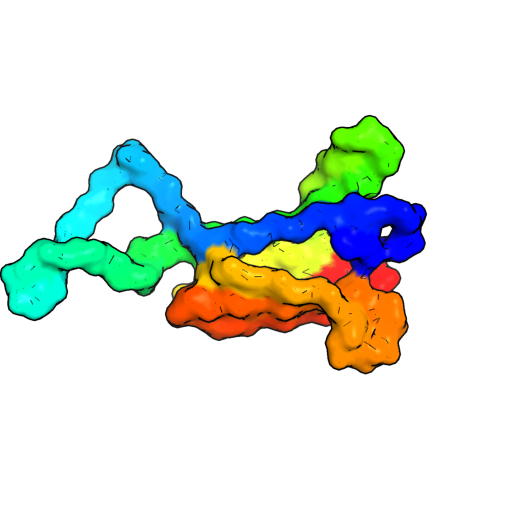719 N N . GLY A 1 90 ? -2.532 -5.610 18.433 1.00 96.88 90 GLY A N 1
ATOM 720 C CA . GLY A 1 90 ? -3.961 -5.844 18.257 1.00 96.88 90 GLY A CA 1
ATOM 721 C C . GLY A 1 90 ? -4.574 -5.135 17.050 1.00 96.88 90 GLY A C 1
ATOM 722 O O . GLY A 1 90 ? -5.764 -5.337 16.794 1.00 96.88 90 GLY A O 1
ATOM 723 N N . PHE A 1 91 ? -3.799 -4.355 16.295 1.00 98.12 91 PHE A N 1
ATOM 724 C CA . PHE A 1 91 ? -4.220 -3.731 15.049 1.00 98.12 91 PHE A CA 1
ATOM 725 C C . PHE A 1 91 ? -3.619 -4.472 13.851 1.00 98.12 91 PHE A C 1
ATOM 727 O O . PHE A 1 91 ? -2.516 -5.007 13.884 1.00 98.12 91 PHE A O 1
ATOM 734 N N . THR A 1 92 ? -4.389 -4.584 12.767 1.00 97.88 92 THR A N 1
ATOM 735 C CA . THR A 1 92 ? -3.918 -5.309 11.580 1.00 97.88 92 THR A CA 1
ATOM 736 C C . THR A 1 92 ? -2.984 -4.422 10.760 1.00 97.88 92 THR A C 1
ATOM 738 O O . THR A 1 92 ? -3.431 -3.405 10.228 1.00 97.88 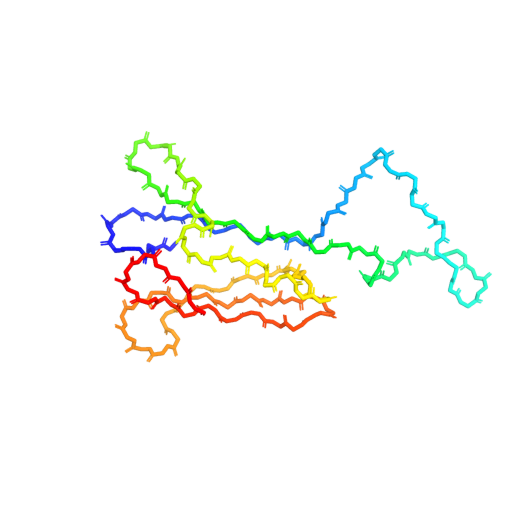92 THR A O 1
ATOM 741 N N . ASP A 1 93 ? -1.731 -4.851 10.608 1.00 98.00 93 ASP A N 1
ATOM 742 C CA . ASP A 1 93 ? -0.710 -4.237 9.755 1.00 98.00 93 ASP A CA 1
ATOM 743 C C . ASP A 1 93 ? -0.788 -4.752 8.310 1.00 98.00 93 ASP A C 1
ATOM 745 O O . ASP A 1 93 ? -1.452 -5.754 8.011 1.00 98.00 93 ASP A O 1
ATOM 749 N N . LEU A 1 94 ? -0.053 -4.100 7.403 1.00 97.44 94 LEU A N 1
ATOM 750 C CA . LEU A 1 94 ? 0.067 -4.516 6.004 1.00 97.44 94 LEU A CA 1
ATOM 751 C C . LEU A 1 94 ? 1.528 -4.683 5.591 1.00 97.44 94 LEU A C 1
ATOM 753 O O . LEU A 1 94 ? 2.349 -3.790 5.778 1.00 97.44 94 LEU A O 1
ATOM 757 N N . TYR A 1 95 ? 1.840 -5.801 4.938 1.00 96.88 95 TYR A N 1
ATOM 758 C CA . TYR A 1 95 ? 3.121 -5.998 4.260 1.00 96.88 95 TYR A CA 1
ATOM 759 C C . TYR A 1 95 ? 2.899 -6.184 2.763 1.00 96.88 95 TYR A C 1
ATOM 761 O O . TYR A 1 95 ? 2.190 -7.108 2.357 1.00 96.88 95 TYR A O 1
ATOM 769 N N . VAL A 1 96 ? 3.534 -5.336 1.954 1.00 95.81 96 VAL A N 1
ATOM 770 C CA . VAL A 1 96 ? 3.440 -5.340 0.491 1.00 95.81 96 VAL A CA 1
ATOM 771 C C . VAL A 1 96 ? 4.765 -5.793 -0.108 1.00 95.81 96 VAL A C 1
ATOM 773 O O . VAL A 1 96 ? 5.812 -5.171 0.089 1.00 95.81 96 VAL A O 1
ATOM 776 N N . ALA A 1 97 ? 4.711 -6.886 -0.864 1.00 95.62 97 ALA A N 1
ATOM 777 C CA . ALA A 1 97 ? 5.835 -7.374 -1.646 1.00 95.62 97 ALA A CA 1
ATOM 778 C C . ALA A 1 97 ? 5.888 -6.624 -2.983 1.00 95.62 97 ALA A C 1
ATOM 780 O O . ALA A 1 97 ? 5.003 -6.789 -3.826 1.00 95.62 97 ALA A O 1
ATOM 781 N N . ASN A 1 98 ? 6.931 -5.820 -3.164 1.00 92.88 98 ASN A N 1
ATOM 782 C CA . ASN A 1 98 ? 7.184 -5.032 -4.359 1.00 92.88 98 ASN A CA 1
ATOM 783 C C . ASN A 1 98 ? 8.171 -5.740 -5.300 1.00 92.88 98 ASN A C 1
ATOM 785 O O . ASN A 1 98 ? 9.089 -6.442 -4.872 1.00 92.88 98 ASN A O 1
ATOM 789 N N . ASP A 1 99 ? 7.991 -5.540 -6.603 1.00 91.69 99 ASP A N 1
ATOM 790 C CA . ASP A 1 99 ? 8.877 -6.056 -7.644 1.00 91.69 99 ASP A CA 1
ATOM 791 C C . ASP A 1 99 ? 9.958 -5.035 -8.006 1.00 91.69 99 ASP A C 1
ATOM 793 O O . ASP A 1 99 ? 9.674 -3.908 -8.420 1.00 91.69 99 ASP A O 1
ATOM 797 N N . GLY A 1 100 ? 11.225 -5.416 -7.861 1.00 87.50 100 GLY A N 1
ATOM 798 C CA . GLY A 1 100 ? 12.359 -4.568 -8.239 1.00 87.50 100 GLY A CA 1
ATOM 799 C C . GLY A 1 100 ? 12.507 -3.257 -7.443 1.00 87.50 100 GLY A C 1
ATOM 800 O O . GLY A 1 100 ? 13.427 -2.490 -7.734 1.00 87.50 100 GLY A O 1
ATOM 801 N N . THR A 1 101 ? 11.654 -2.998 -6.446 1.00 86.81 101 THR A N 1
ATOM 802 C CA . THR A 1 101 ? 11.731 -1.881 -5.487 1.00 86.81 101 THR A CA 1
ATOM 803 C C . THR A 1 101 ? 11.596 -2.405 -4.048 1.00 86.81 101 THR A C 1
ATOM 805 O O . THR A 1 101 ? 11.217 -3.561 -3.855 1.00 86.81 101 THR A O 1
ATOM 808 N N . PRO A 1 102 ? 11.974 -1.626 -3.015 1.00 89.81 102 PRO A N 1
ATOM 809 C CA . PRO A 1 102 ? 11.843 -2.073 -1.628 1.00 89.81 102 PRO A CA 1
ATOM 810 C C . PRO A 1 102 ? 10.399 -2.429 -1.265 1.00 89.81 102 PRO A C 1
ATOM 812 O O . PRO A 1 102 ? 9.482 -1.700 -1.629 1.00 89.81 102 PRO A O 1
ATOM 815 N N . ASN A 1 103 ? 10.208 -3.511 -0.509 1.00 91.94 103 ASN A N 1
ATOM 816 C CA . ASN A 1 103 ? 8.908 -3.885 0.055 1.00 91.94 103 ASN A CA 1
ATOM 817 C C . ASN A 1 103 ? 8.426 -2.838 1.062 1.00 91.94 103 ASN A C 1
ATOM 819 O O . ASN A 1 103 ? 9.245 -2.180 1.712 1.00 91.94 103 ASN A O 1
ATOM 823 N N . TYR A 1 104 ? 7.109 -2.732 1.224 1.00 91.69 104 TYR A N 1
ATOM 824 C CA . TYR A 1 104 ? 6.504 -1.859 2.226 1.00 91.69 104 TYR A CA 1
ATOM 825 C C . TYR A 1 104 ? 6.000 -2.659 3.414 1.00 91.69 104 TYR A C 1
ATOM 827 O O . TYR A 1 104 ? 5.488 -3.769 3.272 1.00 91.69 104 TYR A O 1
ATOM 835 N N . LEU A 1 105 ? 6.167 -2.073 4.590 1.00 94.12 105 LEU A N 1
ATOM 836 C CA . LEU A 1 105 ? 5.570 -2.524 5.831 1.00 94.12 105 LEU A CA 1
ATOM 837 C C . LEU A 1 105 ? 4.892 -1.305 6.436 1.00 94.12 105 LEU A C 1
ATOM 839 O O . LEU A 1 105 ? 5.582 -0.353 6.786 1.00 94.12 105 LEU A O 1
ATOM 843 N N . PHE A 1 106 ? 3.571 -1.352 6.495 1.00 95.00 106 PHE A N 1
ATOM 844 C CA . PHE A 1 106 ? 2.732 -0.319 7.069 1.00 95.00 106 PHE A CA 1
ATOM 845 C C . PHE A 1 106 ? 2.261 -0.797 8.431 1.00 95.00 106 PHE A C 1
ATOM 847 O O . PHE A 1 106 ? 1.503 -1.769 8.507 1.00 95.00 106 PHE A O 1
ATOM 854 N N . TYR A 1 107 ? 2.699 -0.112 9.481 1.00 97.25 107 TYR A N 1
ATOM 855 C CA . TYR A 1 107 ? 2.174 -0.357 10.819 1.00 97.25 107 TYR A CA 1
ATOM 856 C C . TYR A 1 107 ? 0.886 0.420 11.015 1.00 97.25 107 TYR A C 1
ATOM 858 O O . TYR A 1 107 ? 0.844 1.616 10.725 1.00 97.25 107 TYR A O 1
ATOM 866 N N . ASN A 1 108 ? -0.155 -0.246 11.497 1.00 98.00 108 ASN A N 1
ATOM 867 C CA . ASN A 1 108 ? -1.409 0.406 11.832 1.00 98.00 108 ASN A CA 1
ATOM 868 C C . ASN A 1 108 ? -1.270 1.117 13.181 1.00 98.00 108 ASN A C 1
ATOM 870 O O . ASN A 1 108 ? -0.974 0.499 14.195 1.00 98.00 108 ASN A O 1
ATOM 874 N N . ASN A 1 109 ? -1.493 2.428 13.205 1.00 98.00 109 ASN A N 1
ATOM 875 C CA . ASN A 1 109 ? -1.322 3.234 14.413 1.00 98.00 109 ASN A CA 1
ATOM 876 C C . ASN A 1 109 ? -2.518 3.124 15.386 1.00 98.00 109 ASN A C 1
ATOM 878 O O . ASN A 1 109 ? -2.491 3.722 16.464 1.00 98.00 109 ASN A O 1
ATOM 882 N N . GLY A 1 110 ? -3.590 2.418 15.005 1.00 97.25 110 GLY A N 1
ATOM 883 C CA . GLY A 1 110 ? -4.809 2.259 15.805 1.00 97.25 110 GLY A CA 1
ATOM 884 C C . GLY A 1 110 ? -5.710 3.499 15.863 1.00 97.25 110 GLY A C 1
ATOM 885 O O . GLY A 1 110 ? -6.695 3.522 16.599 1.00 97.25 110 GLY A O 1
ATOM 886 N N . ASP A 1 111 ? -5.393 4.537 15.086 1.00 97.00 111 ASP A N 1
ATOM 887 C CA . ASP A 1 111 ? -6.157 5.787 14.966 1.00 97.00 111 ASP A CA 1
ATOM 888 C C . ASP A 1 111 ? -6.710 6.019 13.546 1.00 97.00 111 ASP A C 1
ATOM 890 O O . ASP A 1 111 ? -7.126 7.125 13.191 1.00 97.00 111 ASP A O 1
ATOM 894 N N . GLY A 1 112 ? -6.722 4.956 12.736 1.00 95.81 112 GLY A N 1
ATOM 895 C CA . GLY A 1 112 ? -7.138 4.978 11.338 1.00 95.81 112 GLY A CA 1
ATOM 896 C C . GLY A 1 112 ? -6.040 5.414 10.362 1.00 95.81 112 GLY A C 1
ATOM 897 O O . GLY A 1 112 ? -6.339 5.667 9.193 1.00 95.81 112 GLY A O 1
ATOM 898 N N . THR A 1 113 ? -4.788 5.511 10.820 1.00 96.62 113 THR A N 1
ATOM 899 C CA . THR A 1 113 ? -3.621 5.825 9.987 1.00 96.62 113 THR A CA 1
ATOM 900 C C . THR A 1 113 ? -2.547 4.742 10.047 1.00 96.62 113 THR A C 1
ATOM 902 O O . THR A 1 113 ? -2.519 3.920 10.961 1.00 96.62 113 THR A O 1
ATOM 905 N N . PHE A 1 114 ? -1.644 4.770 9.069 1.00 95.56 114 PHE A N 1
ATOM 906 C CA . PHE A 1 114 ? -0.492 3.891 8.957 1.00 95.56 114 PHE A CA 1
ATOM 907 C C . PHE A 1 114 ? 0.821 4.683 8.921 1.00 95.56 114 PHE A C 1
ATOM 909 O O . PHE A 1 114 ? 0.852 5.820 8.435 1.00 95.56 114 PHE A O 1
ATOM 916 N N . THR A 1 115 ? 1.899 4.060 9.406 1.00 91.19 115 THR A N 1
ATOM 917 C CA . THR A 1 115 ? 3.285 4.560 9.313 1.00 91.19 115 THR A CA 1
ATOM 918 C C . THR A 1 115 ? 4.166 3.612 8.512 1.00 91.19 115 THR A C 1
ATOM 920 O O . THR A 1 115 ? 4.018 2.382 8.699 1.00 91.19 115 THR A O 1
#

Mean predicted aligned error: 4.67 Å

Solvent-accessible surface area (backbone atoms only — not comparable to full-atom values): 6896 Å² total; per-residue (Å²): 89,46,67,72,71,82,82,44,68,29,49,75,47,79,26,39,53,64,78,60,94,86,56,88,73,77,84,28,70,54,100,87,39,85,47,80,69,61,71,88,80,50,52,40,22,67,49,44,34,28,45,45,70,82,78,89,49,69,44,84,38,19,75,80,21,46,55,55,63,84,82,53,102,61,45,44,22,30,79,47,76,49,78,43,54,81,86,74,80,84,38,47,18,41,40,35,46,31,60,100,34,77,62,47,68,37,43,45,70,76,78,57,32,39,86

Secondary structure (DSSP,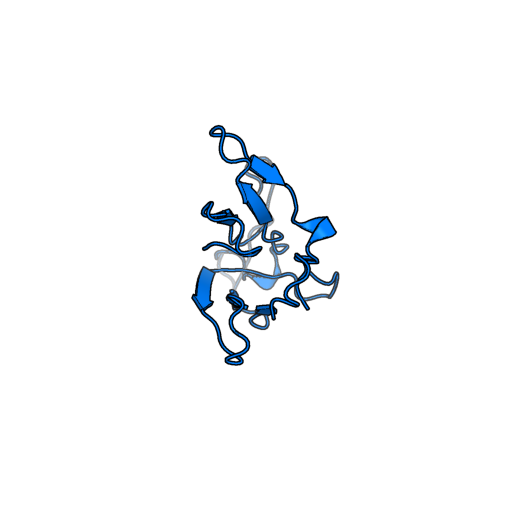 8-state):
--SS-SSS--EEE---B---TTS-PPPEEETTEEEPPPGGGSPBPPPEEEEE-SSS-EEE-TTTTT----SSSS---EEEEEEE-SSSSSS-EEEEEESSSPPEEE-B-SSS-B-

Nearest PDB structures (foldseek):
  9etn-assembly1_A  TM=7.535E-01  e=1.481E-02  Mus musculus
  6vbu-assembly1_7  TM=7.089E-01  e=6.989E-01  Bos taurus
  6vnw-assembly1_C  TM=6.774E-01  e=1.253E+00  Bos taurus
  6vbv-assembly1_7  TM=6.774E-01  e=1.253E+00  Bos taurus
  6voa-assembly1_C  TM=6.774E-01  e=1.779E+00  Bos taurus

Foldseek 3Di:
DQQLPPPDDWDKFAWAFDDDPPDDDDFDADPNDGDDDDSLVTHGDQIWIWDDPVPPDTDTCCVVQASDQPPDSFRFRFDDKDWDQPVPPPGTWIWTDGDPGDTDTWDRPSPSHTD

pLDDT: mean 90.03, std 10.73, range [48.06, 98.75]

Sequence (115 aa):
FDYDLDGYLDLYVVNYVYYRLDQTYQPCIEFGYQDYCNLRYYEGASDQLYRNNGDGTFTDVTKTAGINDQGGPFQGKGLGVIASDLNNDGFTDLYVANDGTPNYLFYNNGDGTFT

Radius of gyration: 16.95 Å; Cα contacts (8 Å, |Δi|>4): 225; chains: 1; bounding box: 46×20×49 Å